Protein AF-A0A848D3B9-F1 (afdb_monomer_lite)

Sequence (154 aa):
MMNKAPIHHTYPSPTRESFWKQTRKVMSGQHARSLYINTTDPAYYEKLLRCNRHNVRALYHLGRTCEKQGDIQKAQNYYHRAIQVDPHFEAAVGALAILRRRQEAHRQKLALQALREMRRADRRQKGLSLLQTMKAVMVSYLVLLLFIFGVLLR

Secondary structure (DSSP, 8-state):
-------------HHHHHHHHHHHHH--STTHHHH---TT-HHHHHHHHHH-TT-HHHHHHHHHHHHHTT-HHHHHHHHHHHHHH-TT-HHHHHHHHHHHHHHHHHHHHHHHHHHHHHHHHHHHHHHHHHHHHHHHHHHHHHHHHHHHHHHHT-

Radius of gyration: 33.79 Å; chains: 1; bounding box: 65×44×104 Å

pLDDT: mean 82.56, std 16.95, range [32.09, 97.56]

Structure (mmCIF, N/CA/C/O backbone):
data_AF-A0A848D3B9-F1
#
_entry.id   AF-A0A848D3B9-F1
#
loop_
_atom_site.group_PDB
_atom_site.id
_atom_site.type_symbol
_atom_site.label_atom_id
_atom_site.label_alt_id
_atom_site.label_comp_id
_atom_site.label_asym_id
_atom_site.label_entity_id
_atom_site.label_seq_id
_atom_site.pdbx_PDB_ins_code
_atom_site.Cartn_x
_atom_site.Cartn_y
_atom_site.Cartn_z
_atom_site.occupancy
_atom_site.B_iso_or_equiv
_atom_site.auth_seq_id
_atom_site.auth_comp_id
_atom_site.auth_asym_id
_atom_site.auth_atom_id
_atom_site.pdbx_PDB_model_num
ATOM 1 N N . MET A 1 1 ? 2.127 22.005 -34.899 1.00 33.47 1 MET A N 1
ATOM 2 C CA . MET A 1 1 ? 2.502 22.289 -33.495 1.00 33.47 1 MET A CA 1
ATOM 3 C C . MET A 1 1 ? 1.918 21.199 -32.606 1.00 33.47 1 MET A C 1
ATOM 5 O O . MET A 1 1 ? 0.715 21.180 -32.405 1.00 33.47 1 MET A O 1
ATOM 9 N N . MET A 1 2 ? 2.730 20.245 -32.142 1.00 33.25 2 MET A N 1
ATOM 10 C CA . MET A 1 2 ? 2.288 19.191 -31.218 1.00 33.25 2 MET A CA 1
ATOM 11 C C . MET A 1 2 ? 2.952 19.418 -29.866 1.00 33.25 2 MET A C 1
ATOM 13 O O . MET A 1 2 ? 4.163 19.267 -29.710 1.00 33.25 2 MET A O 1
ATOM 17 N N . ASN A 1 3 ? 2.121 19.830 -28.917 1.00 35.94 3 ASN A N 1
ATOM 18 C CA . ASN A 1 3 ? 2.463 20.153 -27.546 1.00 35.94 3 ASN A CA 1
ATOM 19 C C . ASN A 1 3 ? 2.868 18.861 -26.809 1.00 35.94 3 ASN A C 1
ATOM 21 O O . ASN A 1 3 ? 2.017 18.061 -26.422 1.00 35.94 3 ASN A O 1
ATOM 25 N N . LYS A 1 4 ? 4.175 18.599 -26.675 1.00 38.69 4 LYS A N 1
ATOM 26 C CA . LYS A 1 4 ? 4.680 17.494 -25.847 1.00 38.69 4 LYS A CA 1
ATOM 27 C C . LYS A 1 4 ? 4.700 17.968 -24.398 1.00 38.69 4 LYS A C 1
ATOM 29 O O . LYS A 1 4 ? 5.590 18.715 -24.006 1.00 38.69 4 LYS A O 1
ATOM 34 N N . ALA A 1 5 ? 3.703 17.528 -23.634 1.00 32.09 5 ALA A N 1
ATOM 35 C CA . ALA A 1 5 ? 3.595 17.773 -22.202 1.00 32.09 5 ALA A CA 1
ATOM 36 C C . ALA A 1 5 ? 4.910 17.424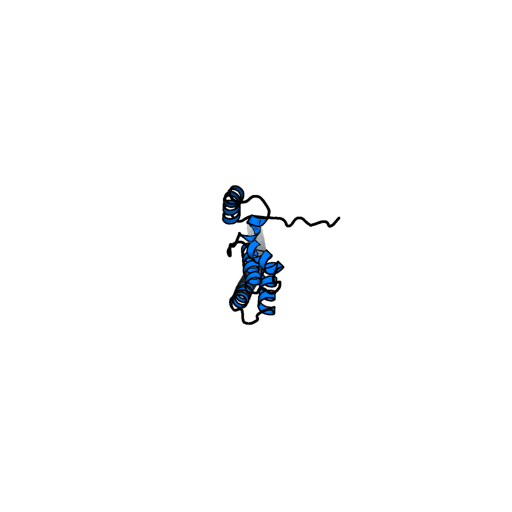 -21.466 1.00 32.09 5 ALA A C 1
ATOM 38 O O . ALA A 1 5 ? 5.553 16.420 -21.804 1.00 32.09 5 ALA A O 1
ATOM 39 N N . PRO A 1 6 ? 5.320 18.222 -20.464 1.00 37.03 6 PRO A N 1
ATOM 40 C CA . PRO A 1 6 ? 6.536 17.972 -19.710 1.00 37.03 6 PRO A CA 1
ATOM 41 C C . PRO A 1 6 ? 6.347 16.702 -18.881 1.00 37.03 6 PRO A C 1
ATOM 43 O O . PRO A 1 6 ? 5.569 16.655 -17.930 1.00 37.03 6 PRO A O 1
ATOM 46 N N . ILE A 1 7 ? 7.066 15.641 -19.245 1.00 46.81 7 ILE A N 1
ATOM 47 C CA . ILE A 1 7 ? 7.218 14.478 -18.375 1.00 46.81 7 ILE A CA 1
ATOM 48 C C . ILE A 1 7 ? 8.077 14.972 -17.214 1.00 46.81 7 ILE A C 1
ATOM 50 O O . ILE A 1 7 ? 9.290 15.114 -17.366 1.00 46.81 7 ILE A O 1
ATOM 54 N N . HIS A 1 8 ? 7.442 15.317 -16.095 1.00 39.81 8 HIS A N 1
ATOM 55 C CA . HIS A 1 8 ? 8.128 15.724 -14.877 1.00 39.81 8 HIS A CA 1
ATOM 56 C C . HIS A 1 8 ? 9.136 14.636 -14.482 1.00 39.81 8 HIS A C 1
ATOM 58 O O . HIS A 1 8 ? 8.784 13.574 -13.978 1.00 39.81 8 HIS A O 1
ATOM 64 N N . HIS A 1 9 ? 10.411 14.901 -14.769 1.00 48.62 9 HIS A N 1
ATOM 65 C CA . HIS A 1 9 ? 11.551 14.159 -14.261 1.00 48.62 9 HIS A CA 1
ATOM 66 C C . HIS A 1 9 ? 11.729 14.514 -12.787 1.00 48.62 9 HIS A C 1
ATOM 68 O O . HIS A 1 9 ? 12.560 15.347 -12.441 1.00 48.62 9 HIS A O 1
ATOM 74 N N . THR A 1 10 ? 10.955 13.899 -11.905 1.00 46.34 10 THR A N 1
ATOM 75 C CA . THR A 1 10 ? 11.259 13.927 -10.477 1.00 46.34 10 THR A CA 1
ATOM 76 C C . THR A 1 10 ? 12.173 12.745 -10.164 1.00 46.34 10 THR A C 1
ATOM 78 O O . THR A 1 10 ? 11.729 11.611 -10.017 1.00 46.34 10 THR A O 1
ATOM 81 N N . TYR A 1 11 ? 13.469 13.074 -10.092 1.00 44.12 11 TYR A N 1
ATOM 82 C CA . TYR A 1 11 ? 14.625 12.263 -9.685 1.00 44.12 11 TYR A CA 1
ATOM 83 C C . TYR A 1 11 ? 15.224 11.326 -10.748 1.00 44.12 11 TYR A C 1
ATOM 85 O O . TYR A 1 11 ? 14.834 10.162 -10.856 1.00 44.12 11 TYR A O 1
ATOM 93 N N . PRO A 1 12 ? 16.250 11.763 -11.506 1.00 54.78 12 PRO A N 1
ATOM 94 C CA . PRO A 1 12 ? 17.220 10.800 -12.016 1.00 54.78 12 PRO A CA 1
ATOM 95 C C . PRO A 1 12 ? 17.882 10.108 -10.812 1.00 54.78 12 PRO A C 1
ATOM 97 O O . PRO A 1 12 ? 18.313 10.768 -9.869 1.00 54.78 12 PRO A O 1
ATOM 100 N N . SER A 1 13 ? 17.943 8.774 -10.809 1.00 60.69 13 SER A N 1
ATOM 101 C CA . SER A 1 13 ? 18.699 8.066 -9.774 1.00 60.69 13 SER A CA 1
ATOM 102 C C . SER A 1 13 ? 20.157 8.566 -9.769 1.00 60.69 13 SER A C 1
ATOM 104 O O . SER A 1 13 ? 20.686 8.896 -10.835 1.00 60.69 13 SER A O 1
ATOM 106 N N . PRO A 1 14 ? 20.860 8.586 -8.622 1.00 63.78 14 PRO A N 1
ATOM 107 C CA . PRO A 1 14 ? 22.266 9.011 -8.574 1.00 63.78 14 PRO A CA 1
ATOM 108 C C . PRO A 1 14 ? 23.150 8.250 -9.576 1.00 63.78 14 PRO A C 1
ATOM 110 O O . PRO A 1 14 ? 24.059 8.797 -10.197 1.00 63.78 14 PRO A O 1
ATOM 113 N N . THR A 1 15 ? 22.818 6.978 -9.810 1.00 64.12 15 THR A N 1
ATOM 114 C CA . THR A 1 15 ? 23.461 6.119 -10.810 1.00 64.12 15 THR A CA 1
ATOM 115 C C . THR A 1 15 ? 23.195 6.571 -12.243 1.00 64.12 15 THR A C 1
ATOM 117 O O . THR A 1 15 ? 24.075 6.468 -13.094 1.00 64.12 15 THR A O 1
ATOM 120 N N . ARG A 1 16 ? 21.999 7.091 -12.527 1.00 66.94 16 ARG A N 1
ATOM 121 C CA . ARG A 1 16 ? 21.633 7.656 -13.822 1.00 66.94 16 ARG A CA 1
ATOM 122 C C . ARG A 1 16 ? 22.395 8.952 -14.075 1.00 66.94 16 ARG A C 1
ATOM 124 O O . ARG A 1 16 ? 22.957 9.102 -15.152 1.00 66.94 16 ARG A O 1
ATOM 131 N N . GLU A 1 17 ? 22.469 9.859 -13.104 1.00 71.50 17 GLU A N 1
ATOM 132 C CA . GLU A 1 17 ? 23.254 11.098 -13.232 1.00 71.50 17 GLU A CA 1
ATOM 133 C C . GLU A 1 17 ? 24.749 10.842 -13.423 1.00 71.50 17 GLU A C 1
ATOM 135 O O . GLU A 1 17 ? 25.358 11.429 -14.319 1.00 71.50 17 GLU A O 1
ATOM 140 N N . SER A 1 18 ? 25.324 9.931 -12.633 1.00 71.81 18 SER A N 1
ATOM 141 C CA . SER A 1 18 ? 26.726 9.527 -12.768 1.00 71.81 18 SER A CA 1
ATOM 142 C C . SER A 1 18 ? 27.006 8.942 -14.156 1.00 71.81 18 SER A C 1
ATOM 144 O O . SER A 1 18 ? 27.923 9.390 -14.849 1.00 71.81 18 SER A O 1
ATOM 146 N N . PHE A 1 19 ? 26.134 8.040 -14.623 1.00 71.75 19 PHE A N 1
ATOM 147 C CA . PHE A 1 19 ? 26.203 7.497 -15.976 1.00 71.75 19 PHE A CA 1
ATOM 148 C C . PHE A 1 19 ? 26.149 8.607 -17.032 1.00 71.75 19 PHE A C 1
ATOM 150 O O . PHE A 1 19 ? 27.024 8.661 -17.889 1.00 71.75 19 PHE A O 1
ATOM 157 N N . TRP A 1 20 ? 25.207 9.556 -16.938 1.00 69.25 20 TRP A N 1
ATOM 158 C CA . TRP A 1 20 ? 25.126 10.682 -17.879 1.00 69.25 20 TRP A CA 1
ATOM 159 C C . TRP A 1 20 ? 26.373 11.545 -17.891 1.00 69.25 20 TRP A C 1
ATOM 161 O O . TRP A 1 20 ? 26.791 12.003 -18.954 1.00 69.25 20 TRP A O 1
ATOM 171 N N . LYS A 1 21 ? 26.939 11.816 -16.714 1.00 75.31 21 LYS A N 1
ATOM 172 C CA . LYS A 1 21 ? 28.153 12.619 -16.578 1.00 75.31 21 LYS A CA 1
ATOM 173 C C . LYS A 1 21 ? 29.330 11.938 -17.272 1.00 75.31 21 LYS A C 1
ATOM 175 O O . LYS A 1 21 ? 30.155 12.624 -17.870 1.00 75.31 21 LYS A O 1
ATOM 180 N N . GLN A 1 22 ? 29.385 10.610 -17.224 1.00 72.44 22 GLN A N 1
ATOM 181 C CA . GLN A 1 22 ? 30.428 9.818 -17.863 1.00 72.44 22 GLN A CA 1
ATOM 182 C C . GLN A 1 22 ? 30.195 9.668 -19.370 1.00 72.44 22 GLN A C 1
ATOM 184 O O . GLN A 1 22 ? 31.099 9.935 -20.156 1.00 72.44 22 GLN A O 1
ATOM 189 N N . THR A 1 23 ? 28.975 9.349 -19.803 1.00 69.12 23 THR A N 1
ATOM 190 C CA . THR A 1 23 ? 28.673 9.154 -21.227 1.00 69.12 23 THR A CA 1
ATOM 191 C C . THR A 1 23 ? 28.681 10.450 -22.021 1.00 69.12 23 THR A C 1
ATOM 193 O O . THR A 1 23 ? 29.061 10.421 -23.181 1.00 69.12 23 THR A O 1
ATOM 196 N N . ARG A 1 24 ? 28.330 11.599 -21.425 1.00 71.19 24 ARG A N 1
ATOM 197 C CA . ARG A 1 24 ? 28.378 12.912 -22.103 1.00 71.19 24 ARG A CA 1
ATOM 198 C C . ARG A 1 24 ? 29.799 13.313 -22.514 1.00 71.19 24 ARG A C 1
ATOM 200 O O . ARG A 1 24 ? 29.953 14.101 -23.437 1.00 71.19 24 ARG A O 1
ATOM 207 N N . LYS A 1 25 ? 30.820 12.770 -21.840 1.00 71.75 25 LYS A N 1
ATOM 208 C CA . LYS A 1 25 ? 32.233 12.960 -22.205 1.00 71.75 25 LYS A CA 1
ATOM 209 C C . LYS A 1 25 ? 32.659 12.113 -23.408 1.00 71.75 25 LYS A C 1
ATOM 211 O O . LYS A 1 25 ? 33.609 12.482 -24.079 1.00 71.75 25 LYS A O 1
ATOM 216 N N . VAL A 1 26 ? 31.984 10.988 -23.651 1.00 72.69 26 VAL A N 1
ATOM 217 C CA . VAL A 1 26 ? 32.364 9.987 -24.667 1.00 72.69 26 VAL A CA 1
ATOM 218 C C . VAL A 1 26 ? 31.458 10.055 -25.901 1.00 72.69 26 VAL A C 1
ATOM 220 O O . VAL A 1 26 ? 31.897 9.784 -27.010 1.00 72.69 26 VAL A O 1
ATOM 223 N N . MET A 1 27 ? 30.193 10.438 -25.728 1.00 61.50 27 MET A N 1
ATOM 224 C CA . MET A 1 27 ? 29.200 10.546 -26.794 1.00 61.50 27 MET A CA 1
ATOM 225 C C . MET A 1 27 ? 28.377 11.828 -26.634 1.00 61.50 27 MET A C 1
ATOM 227 O O . MET A 1 27 ? 27.788 12.079 -25.578 1.00 61.50 27 MET A O 1
ATOM 231 N N . SER A 1 28 ? 28.284 12.625 -27.699 1.00 54.91 28 SER A N 1
ATOM 232 C CA . SER A 1 28 ? 27.403 13.791 -27.771 1.00 54.91 28 SER A CA 1
ATOM 233 C C . SER A 1 28 ? 26.020 13.390 -28.318 1.00 54.91 28 SER A C 1
ATOM 235 O O . SER A 1 28 ? 25.894 12.718 -29.339 1.00 54.91 28 SER A O 1
ATOM 237 N N . GLY A 1 29 ? 24.943 13.782 -27.627 1.00 60.31 29 GLY A N 1
ATOM 238 C CA . GLY A 1 29 ? 23.565 13.683 -28.141 1.00 60.31 29 GLY A CA 1
ATOM 239 C C . GLY A 1 29 ? 22.660 12.592 -27.540 1.00 60.31 29 GLY A C 1
ATOM 240 O O . GLY A 1 29 ? 22.957 11.972 -26.518 1.00 60.31 29 GLY A O 1
ATOM 241 N N . GLN A 1 30 ? 21.486 12.397 -28.164 1.00 54.38 30 GLN A N 1
ATOM 242 C CA . GLN A 1 30 ? 20.365 11.588 -27.642 1.00 54.38 30 GLN A CA 1
ATOM 243 C C . GLN A 1 30 ? 20.674 10.081 -27.490 1.00 54.38 30 GLN A C 1
ATOM 245 O O . GLN A 1 30 ? 19.951 9.387 -26.772 1.00 54.38 30 GLN A O 1
ATOM 250 N N . HIS A 1 31 ? 21.762 9.591 -28.093 1.00 50.56 31 HIS A N 1
ATOM 251 C CA . HIS A 1 31 ? 22.173 8.181 -28.109 1.00 50.56 31 HIS A CA 1
ATOM 252 C C . HIS A 1 31 ? 22.586 7.628 -26.739 1.00 50.56 31 HIS A C 1
ATOM 254 O O . HIS A 1 31 ? 22.391 6.449 -26.466 1.00 50.56 31 HIS A O 1
ATOM 260 N N . ALA A 1 32 ? 23.035 8.461 -25.798 1.00 56.69 32 ALA A N 1
ATOM 261 C CA . ALA A 1 32 ? 23.330 7.976 -24.448 1.00 56.69 32 ALA A CA 1
ATOM 262 C C . ALA A 1 32 ? 22.064 7.451 -23.708 1.00 56.69 32 ALA A C 1
ATOM 264 O O . ALA A 1 32 ? 22.171 6.675 -22.761 1.00 56.69 32 ALA A O 1
ATOM 265 N N . ARG A 1 33 ? 20.840 7.811 -24.156 1.00 57.56 33 ARG A N 1
ATOM 266 C CA . ARG A 1 33 ? 19.558 7.294 -23.616 1.00 57.56 33 ARG A CA 1
ATOM 267 C C . ARG A 1 33 ? 19.190 5.886 -24.011 1.00 57.56 33 ARG A C 1
ATOM 269 O O . ARG A 1 33 ? 18.424 5.290 -23.245 1.00 57.56 33 ARG A O 1
ATOM 276 N N . SER A 1 34 ? 19.701 5.362 -25.116 1.00 55.97 34 SER A N 1
ATOM 277 C CA . SER A 1 34 ? 19.483 3.960 -25.477 1.00 55.97 34 SER A CA 1
ATOM 278 C C . SER A 1 34 ? 20.427 3.021 -24.721 1.00 55.97 34 SER A C 1
ATOM 280 O O . SER A 1 34 ? 20.043 1.893 -24.443 1.00 55.97 34 SER A O 1
ATOM 282 N N . LEU A 1 35 ? 21.605 3.505 -24.315 1.00 58.31 35 LEU A N 1
ATOM 283 C CA . LEU A 1 35 ? 22.648 2.710 -23.650 1.00 58.31 35 LEU A CA 1
ATOM 284 C C . LEU A 1 35 ? 22.446 2.525 -22.136 1.00 58.31 35 LEU A C 1
ATOM 286 O O . LEU A 1 35 ? 23.060 1.648 -21.536 1.00 58.31 35 LEU A O 1
ATOM 290 N N . TYR A 1 36 ? 21.598 3.335 -21.496 1.00 64.38 36 TYR A N 1
ATOM 291 C CA . TYR A 1 36 ? 21.350 3.211 -20.059 1.00 64.38 36 TYR A CA 1
ATOM 292 C C . TYR A 1 36 ? 20.411 2.038 -19.745 1.00 64.38 36 TYR A C 1
ATOM 294 O O . TYR A 1 36 ? 19.185 2.174 -19.834 1.00 64.38 36 TYR A O 1
ATOM 302 N N . ILE A 1 37 ? 20.991 0.908 -19.336 1.00 65.75 37 ILE A N 1
ATOM 303 C CA . ILE A 1 37 ? 20.275 -0.255 -18.805 1.00 65.75 37 ILE A CA 1
ATOM 304 C C . ILE A 1 37 ? 20.522 -0.303 -17.299 1.00 65.75 37 ILE A C 1
ATOM 306 O O . ILE A 1 37 ? 21.569 -0.748 -16.839 1.00 65.75 37 ILE A O 1
ATOM 310 N N . ASN A 1 38 ? 19.550 0.168 -16.522 1.00 69.62 38 ASN A N 1
ATOM 311 C CA . ASN A 1 38 ? 19.550 -0.015 -15.078 1.00 69.62 38 ASN A CA 1
ATOM 312 C C . ASN A 1 38 ? 18.191 -0.547 -14.635 1.00 69.62 38 ASN A C 1
ATOM 314 O O . ASN A 1 38 ? 17.200 0.179 -14.606 1.00 69.62 38 ASN A O 1
ATOM 318 N N . THR A 1 39 ? 18.171 -1.812 -14.235 1.00 69.56 39 THR A N 1
ATOM 319 C CA . THR A 1 39 ? 16.980 -2.517 -13.748 1.00 69.56 39 THR A CA 1
ATOM 320 C C . THR A 1 39 ? 16.505 -2.021 -12.380 1.00 69.56 39 THR A C 1
ATOM 322 O O . THR A 1 39 ? 15.469 -2.467 -11.891 1.00 69.56 39 THR A O 1
ATOM 325 N N . THR A 1 40 ? 17.230 -1.093 -11.750 1.00 70.81 40 THR A N 1
ATOM 326 C CA . THR A 1 40 ? 16.816 -0.431 -10.505 1.00 70.81 40 THR A CA 1
ATOM 327 C C . THR A 1 40 ? 16.174 0.941 -10.732 1.00 70.81 40 THR A C 1
ATOM 329 O O . THR A 1 40 ? 15.531 1.449 -9.815 1.00 70.81 40 THR A O 1
ATOM 332 N N . ASP A 1 41 ? 16.298 1.532 -11.929 1.00 76.12 41 ASP A N 1
ATOM 333 C CA . ASP A 1 41 ? 15.705 2.836 -12.260 1.00 76.12 41 ASP A CA 1
ATOM 334 C C . ASP A 1 41 ? 14.256 2.661 -12.767 1.00 76.12 41 ASP A C 1
ATOM 336 O O . ASP A 1 41 ? 14.038 1.964 -13.764 1.00 76.12 41 ASP A O 1
ATOM 340 N N . PRO A 1 42 ? 13.251 3.315 -12.157 1.00 74.50 42 PRO A N 1
ATOM 341 C CA . PRO A 1 42 ? 11.878 3.322 -12.665 1.00 74.50 42 PRO A CA 1
ATOM 342 C C . PRO A 1 42 ? 11.764 3.740 -14.139 1.00 74.50 42 PRO A C 1
ATOM 344 O O . PRO A 1 42 ? 10.978 3.162 -14.891 1.00 74.50 42 PRO A O 1
ATOM 347 N N . ALA A 1 43 ? 12.597 4.682 -14.595 1.00 78.06 43 ALA A N 1
ATOM 348 C CA . ALA A 1 43 ? 12.563 5.177 -15.969 1.00 78.06 43 ALA A CA 1
ATOM 349 C C . ALA A 1 43 ? 12.929 4.100 -17.006 1.00 78.06 43 ALA A C 1
ATOM 351 O O . ALA A 1 43 ? 12.526 4.198 -18.169 1.00 78.06 43 ALA A O 1
ATOM 352 N N . TYR A 1 44 ? 13.681 3.066 -16.612 1.00 81.88 44 TYR A N 1
ATOM 353 C CA . TYR A 1 44 ? 13.953 1.912 -17.470 1.00 81.88 44 TYR A CA 1
ATOM 354 C C . TYR A 1 44 ? 12.667 1.125 -17.752 1.00 81.88 44 TYR A C 1
ATOM 356 O O . TYR A 1 44 ? 12.364 0.814 -18.906 1.00 81.88 44 TYR A O 1
ATOM 364 N N . TYR A 1 45 ? 11.856 0.880 -16.721 1.00 84.25 45 TYR A N 1
ATOM 365 C CA . TYR A 1 45 ? 10.594 0.156 -16.864 1.00 84.25 45 TYR A CA 1
ATOM 366 C C . TYR A 1 45 ? 9.516 0.969 -17.584 1.00 84.25 45 TYR A C 1
ATOM 368 O O . TYR A 1 45 ? 8.734 0.403 -18.345 1.00 84.25 45 TYR A O 1
ATOM 376 N N . GLU A 1 46 ? 9.510 2.296 -17.442 1.00 85.56 46 GLU A N 1
ATOM 377 C CA . GLU A 1 46 ? 8.640 3.156 -18.255 1.00 85.56 46 GLU A CA 1
ATOM 378 C C . GLU A 1 46 ? 8.958 3.046 -19.749 1.00 85.56 46 GLU A C 1
ATOM 380 O O . GLU A 1 46 ? 8.046 2.948 -20.571 1.00 85.56 46 GLU A O 1
ATOM 385 N N . LYS A 1 47 ? 10.246 3.032 -20.120 1.00 83.44 47 LYS A N 1
ATOM 386 C CA . LYS A 1 47 ? 10.659 2.809 -21.513 1.00 83.44 47 LYS A CA 1
ATOM 387 C C . LYS A 1 47 ? 10.244 1.423 -21.997 1.00 83.44 47 LYS A C 1
ATOM 389 O O . LYS A 1 47 ? 9.690 1.319 -23.087 1.00 83.44 47 LYS A O 1
ATOM 394 N N . LEU A 1 48 ? 10.455 0.385 -21.184 1.00 84.38 48 LEU A N 1
ATOM 395 C CA . LEU A 1 48 ? 10.016 -0.971 -21.518 1.00 84.38 48 LEU A CA 1
ATOM 396 C C . LEU A 1 48 ? 8.512 -1.031 -21.787 1.00 84.38 48 LEU A C 1
ATOM 398 O O . LEU A 1 48 ? 8.112 -1.663 -22.757 1.00 84.38 48 LEU A O 1
ATOM 402 N N . LEU A 1 49 ? 7.692 -0.327 -21.001 1.00 86.38 49 LEU A N 1
ATOM 403 C CA . LEU A 1 49 ? 6.249 -0.257 -21.242 1.00 86.38 49 LEU A CA 1
ATOM 404 C C . LEU A 1 49 ? 5.852 0.532 -22.487 1.00 86.38 49 LEU A C 1
ATOM 406 O O . LEU A 1 49 ? 4.793 0.264 -23.051 1.00 86.38 49 LEU A O 1
ATOM 410 N N . ARG A 1 50 ? 6.666 1.495 -22.930 1.00 85.38 50 ARG A N 1
ATOM 411 C CA . ARG A 1 50 ? 6.429 2.188 -24.206 1.00 85.38 50 ARG A CA 1
ATOM 412 C C . ARG A 1 50 ? 6.663 1.267 -25.396 1.00 85.38 50 ARG A C 1
ATOM 414 O O . ARG A 1 50 ? 5.920 1.357 -26.363 1.00 85.38 50 ARG A O 1
ATOM 421 N N . CYS A 1 51 ? 7.670 0.397 -25.317 1.00 83.69 51 CYS A N 1
ATOM 422 C CA . CYS A 1 51 ? 7.962 -0.575 -26.370 1.00 83.69 51 CYS A CA 1
ATOM 423 C C . CYS A 1 51 ? 7.015 -1.783 -26.314 1.00 83.69 51 CYS A C 1
ATOM 425 O O . CYS A 1 51 ? 6.546 -2.252 -27.342 1.00 83.69 51 CYS A O 1
ATOM 427 N N . ASN A 1 52 ? 6.720 -2.276 -25.110 1.00 85.75 52 ASN A N 1
ATOM 428 C CA . ASN A 1 52 ? 5.789 -3.368 -24.866 1.00 85.75 52 ASN A CA 1
ATOM 429 C C . ASN A 1 52 ? 4.879 -3.026 -23.680 1.00 85.75 52 ASN A C 1
ATOM 431 O O . ASN A 1 52 ? 5.241 -3.204 -22.515 1.00 85.75 52 ASN A O 1
ATOM 435 N N . ARG A 1 53 ? 3.652 -2.601 -23.995 1.00 88.75 53 ARG A N 1
ATOM 436 C CA . ARG A 1 53 ? 2.631 -2.178 -23.021 1.00 88.75 53 ARG A CA 1
ATOM 437 C C . ARG A 1 53 ? 2.204 -3.278 -22.040 1.00 88.75 53 ARG A C 1
ATOM 439 O O . ARG A 1 53 ? 1.644 -2.962 -20.987 1.00 88.75 53 ARG A O 1
ATOM 446 N N . HIS A 1 54 ? 2.488 -4.534 -22.375 1.00 92.38 54 HIS A N 1
ATOM 447 C CA . HIS A 1 54 ? 2.147 -5.730 -21.612 1.00 92.38 54 HIS A CA 1
ATOM 448 C C . HIS A 1 54 ? 3.382 -6.385 -20.978 1.00 92.38 54 HIS A C 1
ATOM 450 O O . HIS A 1 54 ? 3.342 -7.542 -20.583 1.00 92.38 54 HIS A O 1
ATOM 456 N N . ASN A 1 55 ? 4.506 -5.678 -20.847 1.00 93.12 55 ASN A N 1
ATOM 457 C CA . ASN A 1 55 ? 5.661 -6.244 -20.157 1.00 93.12 55 ASN A CA 1
ATOM 458 C C . ASN A 1 55 ? 5.368 -6.416 -18.651 1.00 93.12 55 ASN A C 1
ATOM 460 O O . ASN A 1 55 ? 5.399 -5.451 -17.883 1.00 93.12 55 ASN A O 1
ATOM 464 N N . VAL A 1 56 ? 5.108 -7.658 -18.236 1.00 94.31 56 VAL A N 1
ATOM 465 C CA . VAL A 1 56 ? 4.706 -8.038 -16.870 1.00 94.31 56 VAL A CA 1
ATOM 466 C C . VAL A 1 56 ? 5.730 -7.587 -15.826 1.00 94.31 56 VAL A C 1
ATOM 468 O O . VAL A 1 56 ? 5.377 -6.986 -14.810 1.00 94.31 56 VAL A O 1
ATOM 471 N N . ARG A 1 57 ? 7.022 -7.793 -16.108 1.00 91.44 57 ARG A N 1
ATOM 472 C CA . ARG A 1 57 ? 8.121 -7.385 -15.225 1.00 91.44 57 ARG A CA 1
ATOM 473 C C . ARG A 1 57 ? 8.152 -5.863 -15.059 1.00 91.44 57 ARG A C 1
ATOM 475 O O . ARG A 1 57 ? 8.287 -5.375 -13.939 1.00 91.44 57 ARG A O 1
ATOM 482 N N . ALA A 1 58 ? 7.966 -5.104 -16.138 1.00 91.38 58 ALA A N 1
ATOM 483 C CA . ALA A 1 58 ? 7.918 -3.647 -16.072 1.00 91.38 58 ALA A CA 1
ATOM 484 C C . ALA A 1 58 ? 6.708 -3.124 -15.285 1.00 91.38 58 ALA A C 1
ATOM 486 O O . ALA A 1 58 ? 6.873 -2.236 -14.448 1.00 91.38 58 ALA A O 1
ATOM 487 N N . LEU A 1 59 ? 5.522 -3.712 -15.482 1.00 94.81 59 LEU A N 1
ATOM 488 C CA . LEU A 1 59 ? 4.333 -3.401 -14.679 1.00 94.81 59 LEU A CA 1
ATOM 489 C C . LEU A 1 59 ? 4.604 -3.637 -13.189 1.00 94.81 59 LEU A C 1
ATOM 491 O O . LEU A 1 59 ? 4.369 -2.751 -12.371 1.00 94.81 59 LEU A O 1
ATOM 495 N N . TYR A 1 60 ? 5.182 -4.785 -12.838 1.00 95.62 60 TYR A N 1
ATOM 496 C CA . TYR A 1 60 ? 5.537 -5.106 -11.459 1.00 95.62 60 TYR A CA 1
ATOM 497 C C . TYR A 1 60 ? 6.531 -4.111 -10.840 1.00 95.62 60 TYR A C 1
ATOM 499 O O . TYR A 1 60 ? 6.293 -3.603 -9.744 1.00 95.62 60 TYR A O 1
ATOM 507 N N . HIS A 1 61 ? 7.629 -3.783 -11.524 1.00 93.06 61 HIS A N 1
ATOM 508 C CA . HIS A 1 61 ? 8.640 -2.883 -10.963 1.00 93.06 61 HIS A CA 1
ATOM 509 C C . HIS A 1 61 ? 8.169 -1.427 -10.849 1.00 93.06 61 HIS A C 1
ATOM 511 O O . HIS A 1 61 ? 8.551 -0.737 -9.896 1.00 93.06 61 HIS A O 1
ATOM 517 N N . LEU A 1 62 ? 7.301 -0.964 -11.751 1.00 92.06 62 LEU A N 1
ATOM 518 C CA . LEU A 1 62 ? 6.638 0.331 -11.583 1.00 92.06 62 LEU A CA 1
ATOM 519 C C . LEU A 1 62 ? 5.653 0.304 -10.415 1.00 92.06 62 LEU A C 1
ATOM 521 O O . LEU A 1 62 ? 5.660 1.231 -9.610 1.00 92.06 62 LEU A O 1
ATOM 525 N N . GLY A 1 63 ? 4.901 -0.787 -10.239 1.00 95.19 63 GLY A N 1
ATOM 526 C CA . GLY A 1 63 ? 4.060 -0.984 -9.056 1.00 95.19 63 GLY A CA 1
ATOM 527 C C . GLY A 1 63 ? 4.860 -0.908 -7.753 1.00 95.19 63 GLY A C 1
ATOM 528 O O . GLY A 1 63 ? 4.493 -0.164 -6.845 1.00 95.19 63 GLY A O 1
ATOM 529 N N . ARG A 1 64 ? 6.023 -1.571 -7.701 1.00 93.69 64 ARG A N 1
ATOM 530 C CA . ARG A 1 64 ? 6.961 -1.508 -6.564 1.00 93.69 64 ARG A CA 1
ATOM 531 C C . ARG A 1 64 ? 7.497 -0.106 -6.318 1.00 93.69 64 ARG A C 1
ATOM 533 O O . ARG A 1 64 ? 7.702 0.277 -5.169 1.00 93.69 64 ARG A O 1
ATOM 540 N N . THR A 1 65 ? 7.749 0.648 -7.381 1.00 91.12 65 THR A N 1
ATOM 541 C CA . THR A 1 65 ? 8.185 2.043 -7.275 1.00 91.12 65 THR A CA 1
ATOM 542 C C . THR A 1 65 ? 7.086 2.904 -6.660 1.00 91.12 65 THR A C 1
ATOM 544 O O . THR A 1 65 ? 7.351 3.607 -5.688 1.00 91.12 65 THR A O 1
ATOM 547 N N . CYS A 1 66 ? 5.852 2.795 -7.158 1.00 91.19 66 CYS A N 1
ATOM 548 C CA . CYS A 1 66 ? 4.707 3.511 -6.598 1.00 91.19 66 CYS A CA 1
ATOM 549 C C . CYS A 1 66 ? 4.455 3.130 -5.131 1.00 91.19 66 CYS A C 1
ATOM 551 O O . CYS A 1 66 ? 4.217 4.009 -4.309 1.00 91.19 66 CYS A O 1
ATOM 553 N N . GLU A 1 67 ? 4.589 1.846 -4.776 1.00 91.81 67 GLU A N 1
ATOM 554 C CA . GLU A 1 67 ? 4.451 1.379 -3.390 1.00 91.81 67 GLU A CA 1
ATOM 555 C C . GLU A 1 67 ? 5.485 2.046 -2.472 1.00 91.81 67 GLU A C 1
ATOM 557 O O . GLU A 1 67 ? 5.130 2.549 -1.408 1.00 91.81 67 GLU A O 1
ATOM 562 N N . LYS A 1 68 ? 6.755 2.113 -2.899 1.00 89.69 68 LYS A N 1
ATOM 563 C CA . LYS A 1 68 ? 7.827 2.792 -2.148 1.00 89.69 68 LYS A CA 1
ATOM 564 C C . LYS A 1 68 ? 7.598 4.296 -2.004 1.00 89.69 68 LYS A C 1
ATOM 566 O O . LYS A 1 68 ? 8.009 4.872 -1.006 1.00 89.69 68 LYS A O 1
ATOM 571 N N . GLN A 1 69 ? 6.963 4.921 -2.992 1.00 89.19 69 GLN A N 1
ATOM 572 C CA . GLN A 1 69 ? 6.608 6.343 -2.971 1.00 89.19 69 GLN A CA 1
ATOM 573 C C . GLN A 1 69 ? 5.359 6.636 -2.123 1.00 89.19 69 GLN A C 1
ATOM 575 O O . GLN A 1 69 ? 4.997 7.796 -1.960 1.00 89.19 69 GLN A O 1
ATOM 580 N N . GLY A 1 70 ? 4.689 5.607 -1.593 1.00 90.19 70 GLY A N 1
ATOM 581 C CA . GLY A 1 70 ? 3.448 5.753 -0.833 1.00 90.19 70 GLY A CA 1
ATOM 582 C C . GLY A 1 70 ? 2.196 5.915 -1.701 1.00 90.19 70 GLY A C 1
ATOM 583 O O . GLY A 1 70 ? 1.095 6.012 -1.164 1.00 90.19 70 GLY A O 1
ATOM 584 N N . ASP A 1 71 ? 2.321 5.877 -3.030 1.00 94.19 71 ASP A N 1
ATOM 585 C CA . ASP A 1 71 ? 1.183 5.901 -3.952 1.00 94.19 71 ASP A CA 1
ATOM 586 C C . ASP A 1 71 ? 0.590 4.490 -4.094 1.00 94.19 71 ASP A C 1
ATOM 588 O O . ASP A 1 71 ? 0.785 3.762 -5.075 1.00 94.19 71 ASP A O 1
ATOM 592 N N . ILE A 1 72 ? -0.116 4.076 -3.039 1.00 93.06 72 ILE A N 1
ATOM 593 C CA . ILE A 1 72 ? -0.648 2.719 -2.898 1.00 93.06 72 ILE A CA 1
ATOM 594 C C . ILE A 1 72 ? -1.682 2.396 -3.986 1.00 93.06 72 ILE A C 1
ATOM 596 O O . ILE A 1 72 ? -1.734 1.263 -4.464 1.00 93.06 72 ILE A O 1
ATOM 600 N N . GLN A 1 73 ? -2.485 3.376 -4.411 1.00 94.75 73 GLN A N 1
ATOM 601 C CA . GLN A 1 73 ? -3.494 3.173 -5.454 1.00 94.75 73 GLN A CA 1
ATOM 602 C C . GLN A 1 73 ? -2.846 2.887 -6.811 1.00 94.75 73 GLN A C 1
ATOM 604 O O . GLN A 1 73 ? -3.224 1.918 -7.479 1.00 94.75 73 GLN A O 1
ATOM 609 N N . LYS A 1 74 ? -1.827 3.664 -7.211 1.00 94.06 74 LYS A N 1
ATOM 610 C CA . LYS A 1 74 ? -1.098 3.374 -8.454 1.00 94.06 74 LYS A CA 1
ATOM 611 C C . LYS A 1 74 ? -0.370 2.039 -8.387 1.00 94.06 74 LYS A C 1
ATOM 613 O O . LYS A 1 74 ? -0.398 1.297 -9.369 1.00 94.06 74 LYS A O 1
ATOM 618 N N . ALA A 1 75 ? 0.223 1.701 -7.241 1.00 96.06 75 ALA A N 1
ATOM 619 C CA . ALA A 1 75 ? 0.867 0.405 -7.046 1.00 96.06 75 ALA A CA 1
ATOM 620 C C . ALA A 1 75 ? -0.106 -0.758 -7.298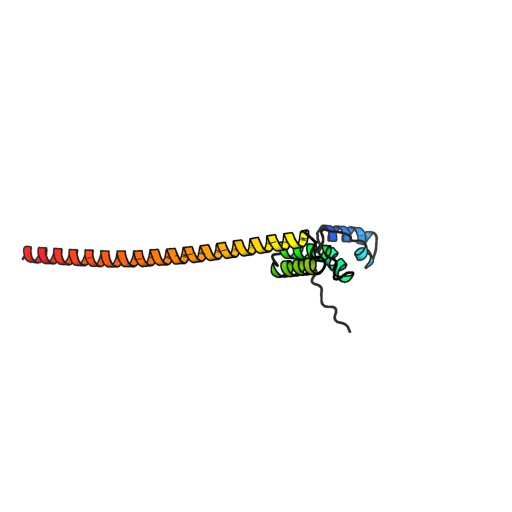 1.00 96.06 75 ALA A C 1
ATOM 622 O O . ALA A 1 75 ? 0.199 -1.661 -8.077 1.00 96.06 75 ALA A O 1
ATOM 623 N N . GLN A 1 76 ? -1.309 -0.694 -6.715 1.00 96.62 76 GLN A N 1
ATOM 624 C CA . GLN A 1 76 ? -2.357 -1.696 -6.927 1.00 96.62 76 GLN A CA 1
ATOM 625 C C . GLN A 1 76 ? -2.758 -1.823 -8.392 1.00 96.62 76 GLN A C 1
ATOM 627 O O . GLN A 1 76 ? -2.887 -2.942 -8.880 1.00 96.62 76 GLN A O 1
ATOM 632 N N . ASN A 1 77 ? -2.929 -0.702 -9.097 1.00 97.00 77 ASN A N 1
ATOM 633 C CA . ASN A 1 77 ? -3.284 -0.716 -10.514 1.00 97.00 77 ASN A CA 1
ATOM 634 C C . ASN A 1 77 ? -2.198 -1.403 -11.359 1.00 97.00 77 ASN A C 1
ATOM 636 O O . ASN A 1 77 ? -2.494 -2.269 -12.179 1.00 97.00 77 ASN A O 1
ATOM 640 N N . TYR A 1 78 ? -0.925 -1.077 -11.125 1.00 96.75 78 TYR A N 1
ATOM 641 C CA . TYR A 1 78 ? 0.185 -1.721 -11.826 1.00 96.75 78 TYR A CA 1
ATOM 642 C C . TYR A 1 78 ? 0.281 -3.223 -11.544 1.00 96.75 78 TYR A C 1
ATOM 644 O O . TYR A 1 78 ? 0.463 -3.998 -12.483 1.00 96.75 78 TYR A O 1
ATOM 652 N N . TYR A 1 79 ? 0.109 -3.650 -10.289 1.00 97.56 79 TYR A N 1
ATOM 653 C CA . TYR A 1 79 ? 0.083 -5.075 -9.951 1.00 97.56 79 TYR A CA 1
ATOM 654 C C . TYR A 1 79 ? -1.108 -5.796 -10.581 1.00 97.56 79 TYR A C 1
ATOM 656 O O . TYR A 1 79 ? -0.932 -6.871 -11.14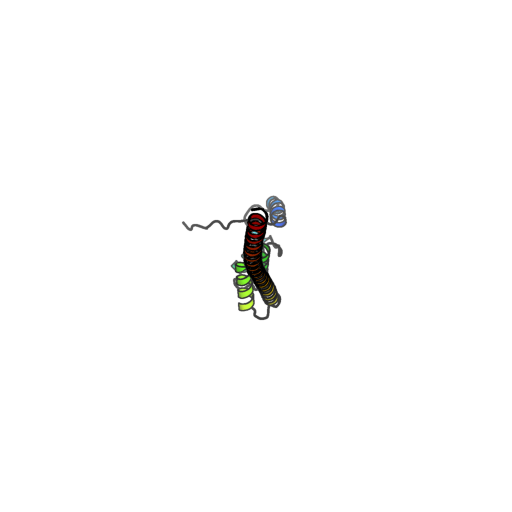1 1.00 97.56 79 TYR A O 1
ATOM 664 N N . HIS A 1 80 ? -2.297 -5.190 -10.569 1.00 97.44 80 HIS A N 1
ATOM 665 C CA . HIS A 1 80 ? -3.473 -5.749 -11.240 1.00 97.44 80 HIS A CA 1
ATOM 666 C C . HIS A 1 80 ? -3.253 -5.919 -12.736 1.00 97.44 80 HIS A C 1
ATOM 668 O O . HIS A 1 80 ? -3.521 -6.985 -13.275 1.00 97.44 80 HIS A O 1
ATOM 674 N N . ARG A 1 81 ? -2.699 -4.907 -13.407 1.00 97.25 81 ARG A N 1
ATOM 675 C CA . ARG A 1 81 ? -2.360 -5.005 -14.831 1.00 97.25 81 ARG A CA 1
ATOM 676 C C . ARG A 1 81 ? -1.336 -6.104 -15.106 1.00 97.25 81 ARG A C 1
ATOM 678 O O . ARG A 1 81 ? -1.437 -6.761 -16.133 1.00 97.25 81 ARG A O 1
ATOM 685 N N . ALA A 1 82 ? -0.357 -6.302 -14.221 1.00 97.00 82 ALA A N 1
ATOM 686 C CA . ALA A 1 82 ? 0.607 -7.392 -14.362 1.00 97.00 82 ALA A CA 1
ATOM 687 C C . ALA A 1 82 ? -0.091 -8.761 -14.291 1.00 97.00 82 ALA A C 1
ATOM 689 O O . ALA A 1 82 ? 0.150 -9.595 -15.153 1.00 97.00 82 ALA A O 1
ATOM 690 N N . ILE A 1 83 ? -1.011 -8.937 -13.336 1.00 97.50 83 ILE A N 1
ATOM 691 C CA . ILE A 1 83 ? -1.810 -10.163 -13.159 1.00 97.50 83 ILE A CA 1
ATOM 692 C C . ILE A 1 83 ? -2.782 -10.383 -14.328 1.00 97.50 83 ILE A C 1
ATOM 694 O O . ILE A 1 83 ? -3.016 -11.513 -14.732 1.00 97.50 83 ILE A O 1
ATOM 698 N N . GLN A 1 84 ? -3.348 -9.316 -14.895 1.00 97.31 84 GLN A N 1
ATOM 699 C CA . GLN A 1 84 ? -4.216 -9.411 -16.074 1.00 97.31 84 GLN A CA 1
ATOM 700 C C . GLN A 1 84 ? -3.469 -9.906 -17.314 1.00 97.31 84 GLN A C 1
ATOM 702 O O . GLN A 1 84 ? -4.067 -10.570 -18.153 1.00 97.31 84 GLN A O 1
ATOM 707 N N . VAL A 1 85 ? -2.192 -9.543 -17.454 1.00 96.44 85 VAL A N 1
ATOM 708 C CA . VAL A 1 85 ? -1.364 -10.013 -18.569 1.00 96.44 85 VAL A CA 1
ATOM 709 C C . VAL A 1 85 ? -0.865 -11.432 -18.316 1.00 96.44 85 VAL A C 1
ATOM 711 O O . VAL A 1 85 ? -0.910 -12.256 -19.222 1.00 96.44 85 VAL A O 1
ATOM 714 N N . ASP A 1 86 ? -0.386 -11.705 -17.104 1.00 96.06 86 ASP A N 1
ATOM 715 C CA . ASP A 1 86 ? 0.083 -13.023 -16.692 1.00 96.06 86 ASP A CA 1
ATOM 716 C C . ASP A 1 86 ? -0.460 -13.362 -15.293 1.00 96.06 86 ASP A C 1
ATOM 718 O O . ASP A 1 86 ? 0.099 -12.924 -14.277 1.00 96.06 86 ASP A O 1
ATOM 722 N N . PRO A 1 87 ? -1.543 -14.158 -15.226 1.00 96.19 87 PRO A N 1
ATOM 723 C CA . PRO A 1 87 ? -2.130 -14.602 -13.965 1.00 96.19 87 PRO A CA 1
ATOM 724 C C . PRO A 1 87 ? -1.191 -15.455 -13.104 1.00 96.19 87 PRO A C 1
ATOM 726 O O . PRO A 1 87 ? -1.406 -15.557 -11.895 1.00 96.19 87 PRO A O 1
ATOM 729 N N . HIS A 1 88 ? -0.153 -16.052 -13.699 1.00 95.19 88 HIS A N 1
ATOM 730 C CA . HIS A 1 88 ? 0.821 -16.903 -13.017 1.00 95.19 88 HIS A CA 1
ATOM 731 C C . HIS A 1 88 ? 2.074 -16.140 -12.577 1.00 95.19 88 HIS A C 1
ATOM 733 O O . HIS A 1 88 ? 2.981 -16.730 -11.988 1.00 95.19 88 HIS A O 1
ATOM 739 N N . PHE A 1 89 ? 2.131 -14.822 -12.790 1.00 96.31 89 PHE A N 1
ATOM 740 C CA . PHE A 1 89 ? 3.253 -14.013 -12.335 1.00 96.31 89 PHE A CA 1
ATOM 741 C C . PHE A 1 89 ? 3.220 -13.805 -10.813 1.00 96.31 89 PHE A C 1
ATOM 743 O O . PHE A 1 89 ? 2.733 -12.793 -10.290 1.00 96.31 89 PHE A O 1
ATOM 750 N N . GLU A 1 90 ? 3.790 -14.773 -10.093 1.00 95.81 90 GLU A N 1
ATOM 751 C CA . GLU A 1 90 ? 3.756 -14.877 -8.630 1.00 95.81 90 GLU A CA 1
ATOM 752 C C . GLU A 1 90 ? 4.197 -13.597 -7.917 1.00 95.81 90 GLU A C 1
ATOM 754 O O . GLU A 1 90 ? 3.624 -13.220 -6.895 1.00 95.81 90 GLU A O 1
ATOM 759 N N . ALA A 1 91 ? 5.178 -12.877 -8.467 1.00 94.50 91 ALA A N 1
ATOM 760 C CA . ALA A 1 91 ? 5.686 -11.660 -7.846 1.00 94.50 91 ALA A CA 1
ATOM 761 C C . ALA A 1 91 ? 4.628 -10.542 -7.774 1.00 94.50 91 ALA A C 1
ATOM 763 O O . ALA A 1 91 ? 4.547 -9.852 -6.755 1.00 94.50 91 ALA A O 1
ATOM 764 N N . ALA A 1 92 ? 3.785 -10.364 -8.801 1.00 95.56 92 ALA A N 1
ATOM 765 C CA . ALA A 1 92 ? 2.707 -9.370 -8.747 1.00 95.56 92 ALA A CA 1
ATOM 766 C C . ALA A 1 92 ? 1.542 -9.836 -7.870 1.00 95.56 92 ALA A C 1
ATOM 768 O O . ALA A 1 92 ? 1.006 -9.032 -7.104 1.00 95.56 92 ALA A O 1
ATOM 769 N N . VAL A 1 93 ? 1.189 -11.125 -7.933 1.00 97.00 93 VAL A N 1
ATOM 770 C CA . VAL A 1 93 ? 0.151 -11.723 -7.076 1.00 97.00 93 VAL A CA 1
ATOM 771 C C . VAL A 1 93 ? 0.530 -11.574 -5.602 1.00 97.00 93 VAL A C 1
ATOM 773 O O . VAL A 1 93 ? -0.243 -11.034 -4.805 1.00 97.00 93 VAL A O 1
ATOM 776 N N . GLY A 1 94 ? 1.752 -11.971 -5.245 1.00 97.44 94 GLY A N 1
ATOM 777 C CA . GLY A 1 94 ? 2.293 -11.852 -3.897 1.00 97.44 94 GLY A CA 1
ATOM 778 C C . GLY A 1 94 ? 2.371 -10.400 -3.429 1.00 97.44 94 GLY A C 1
ATOM 779 O O . GLY A 1 94 ? 1.946 -10.090 -2.314 1.00 97.44 94 GLY A O 1
ATOM 780 N N . ALA A 1 95 ? 2.838 -9.482 -4.283 1.00 96.25 95 ALA A N 1
ATOM 781 C CA . ALA A 1 95 ? 2.888 -8.062 -3.943 1.00 96.25 95 ALA A CA 1
ATOM 782 C C . ALA A 1 95 ? 1.494 -7.474 -3.678 1.00 96.25 95 ALA A C 1
ATOM 784 O O . ALA A 1 95 ? 1.303 -6.792 -2.669 1.00 96.25 95 ALA A O 1
ATOM 785 N N . LEU A 1 96 ? 0.499 -7.785 -4.514 1.00 96.25 96 LEU A N 1
ATOM 786 C CA . LEU A 1 96 ? -0.877 -7.333 -4.307 1.00 96.25 96 LEU A CA 1
ATOM 787 C C . LEU A 1 96 ? -1.483 -7.920 -3.021 1.00 96.25 96 LEU A C 1
ATOM 789 O O . LEU A 1 96 ? -2.155 -7.201 -2.277 1.00 96.25 96 LEU A O 1
ATOM 793 N N . ALA A 1 97 ? -1.222 -9.196 -2.727 1.00 96.44 97 ALA A N 1
ATOM 794 C CA . ALA A 1 97 ? -1.693 -9.855 -1.511 1.00 96.44 97 ALA A CA 1
ATOM 795 C C . ALA A 1 97 ? -1.105 -9.215 -0.242 1.00 96.44 97 ALA A C 1
ATOM 797 O O . ALA A 1 97 ? -1.845 -8.885 0.689 1.00 96.44 97 ALA A O 1
ATOM 798 N N . ILE A 1 98 ? 0.211 -8.977 -0.216 1.00 96.25 98 ILE A N 1
ATOM 799 C CA . ILE A 1 98 ? 0.890 -8.294 0.897 1.00 96.25 98 ILE A CA 1
ATOM 800 C C . ILE A 1 98 ? 0.330 -6.880 1.073 1.00 96.25 98 ILE A C 1
ATOM 802 O O . ILE A 1 98 ? 0.036 -6.462 2.197 1.00 96.25 98 ILE A O 1
ATOM 806 N N . LEU A 1 99 ? 0.138 -6.153 -0.029 1.00 95.31 99 LEU A N 1
ATOM 807 C CA . LEU A 1 99 ? -0.373 -4.788 -0.000 1.00 95.31 99 LEU A CA 1
ATOM 808 C C . LEU A 1 99 ? -1.790 -4.718 0.587 1.00 95.31 99 LEU A C 1
ATOM 810 O O . LEU A 1 99 ? -2.063 -3.873 1.440 1.00 95.31 99 LEU A O 1
ATOM 814 N N . ARG A 1 100 ? -2.673 -5.644 0.194 1.00 94.31 100 ARG A N 1
ATOM 815 C CA . ARG A 1 100 ? -4.032 -5.762 0.749 1.00 94.31 100 ARG A CA 1
ATOM 816 C C . ARG A 1 100 ? -4.021 -6.104 2.235 1.00 94.31 100 ARG A C 1
ATOM 818 O O . ARG A 1 100 ? -4.733 -5.464 3.002 1.00 94.31 100 ARG A O 1
ATOM 825 N N . ARG A 1 101 ? -3.177 -7.050 2.665 1.00 95.62 101 ARG A N 1
ATOM 826 C CA . ARG A 1 101 ? -3.036 -7.400 4.091 1.00 95.62 101 ARG A CA 1
ATOM 827 C C . ARG A 1 101 ? -2.603 -6.200 4.933 1.00 95.62 101 ARG A C 1
ATOM 829 O O . ARG A 1 101 ? -3.149 -5.986 6.009 1.00 95.62 101 ARG A O 1
ATOM 836 N N . ARG A 1 102 ? -1.665 -5.386 4.434 1.00 93.56 102 ARG A N 1
ATOM 837 C CA . ARG A 1 102 ? -1.244 -4.148 5.113 1.00 93.56 102 ARG A CA 1
ATOM 838 C C . ARG A 1 102 ? -2.381 -3.131 5.220 1.00 93.56 102 ARG A C 1
ATOM 840 O O . ARG A 1 102 ? -2.549 -2.532 6.278 1.00 93.56 102 ARG A O 1
ATOM 847 N N . GLN A 1 103 ? -3.162 -2.949 4.155 1.00 91.94 103 GLN A N 1
ATOM 848 C CA . GLN A 1 103 ? -4.322 -2.052 4.177 1.00 91.94 103 GLN A CA 1
ATOM 849 C C . GLN A 1 103 ? -5.382 -2.513 5.177 1.00 91.94 103 GLN A C 1
ATOM 851 O O . GLN A 1 103 ? -5.892 -1.699 5.944 1.00 91.94 103 GLN A O 1
ATOM 856 N N . GLU A 1 104 ? -5.684 -3.807 5.192 1.00 93.12 104 GLU A N 1
ATOM 857 C CA . GLU A 1 104 ? -6.663 -4.387 6.106 1.00 93.12 104 GLU A CA 1
ATOM 858 C C . GLU A 1 104 ? -6.212 -4.244 7.564 1.00 93.12 104 GLU A C 1
ATOM 860 O O . GLU A 1 104 ? -6.951 -3.716 8.391 1.00 93.12 104 GLU A O 1
ATOM 865 N N . ALA A 1 105 ? -4.954 -4.576 7.868 1.00 93.44 105 ALA A N 1
ATOM 866 C CA . ALA A 1 105 ? -4.390 -4.387 9.203 1.00 93.44 105 ALA A CA 1
ATOM 867 C C . ALA A 1 105 ? -4.432 -2.915 9.654 1.00 93.44 105 ALA A C 1
ATOM 869 O O . ALA A 1 105 ? -4.735 -2.618 10.812 1.00 93.44 105 ALA A O 1
ATOM 870 N N . HIS A 1 106 ? -4.168 -1.975 8.740 1.00 92.81 106 HIS A N 1
ATOM 871 C CA . HIS A 1 106 ? -4.274 -0.547 9.030 1.00 92.81 106 HIS A CA 1
ATOM 872 C C . HIS A 1 106 ? -5.720 -0.132 9.344 1.00 92.81 106 HIS A C 1
ATOM 874 O O . HIS A 1 106 ? -5.957 0.564 10.331 1.00 92.81 106 HIS A O 1
ATOM 880 N N . ARG A 1 107 ? -6.699 -0.596 8.555 1.00 93.38 107 ARG A N 1
ATOM 881 C CA . ARG A 1 107 ? -8.129 -0.342 8.804 1.00 93.38 107 ARG A CA 1
ATOM 882 C C . ARG A 1 107 ? -8.588 -0.922 10.138 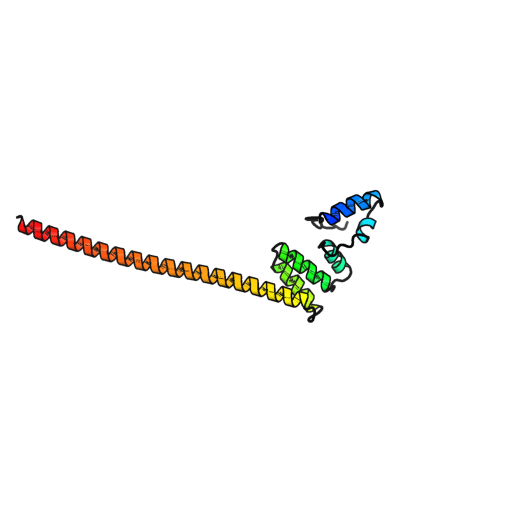1.00 93.38 107 A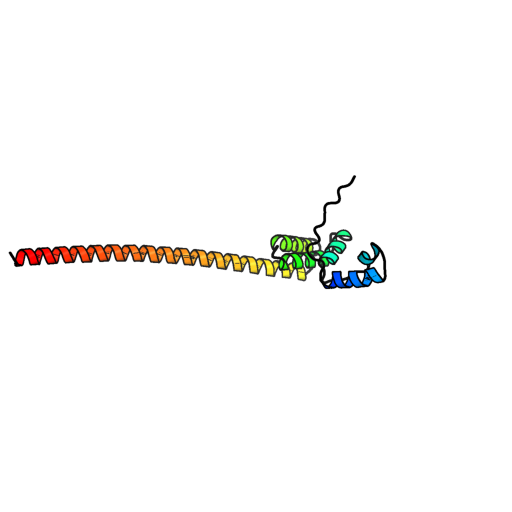RG A C 1
ATOM 884 O O . ARG A 1 107 ? -9.233 -0.218 10.909 1.00 93.38 107 ARG A O 1
ATOM 891 N N . GLN A 1 108 ? -8.204 -2.158 10.444 1.00 94.38 108 GLN A N 1
ATOM 892 C CA . GLN A 1 108 ? -8.529 -2.810 11.714 1.00 94.38 108 GLN A CA 1
ATOM 893 C C . GLN A 1 108 ? -7.948 -2.051 12.908 1.00 94.38 108 GLN A C 1
ATOM 895 O O . GLN A 1 108 ? -8.630 -1.857 13.914 1.00 94.38 108 GLN A O 1
ATOM 900 N N . LYS A 1 109 ? -6.708 -1.563 12.790 1.00 95.25 109 LYS A N 1
ATOM 901 C CA . LYS A 1 109 ? -6.078 -0.748 13.833 1.00 95.25 109 LYS A CA 1
ATOM 902 C C . LYS A 1 109 ? -6.844 0.553 14.078 1.00 95.25 109 LYS A C 1
ATOM 904 O O . LYS A 1 109 ? -7.091 0.882 15.237 1.00 95.25 109 LYS A O 1
ATOM 909 N N . LEU A 1 110 ? -7.244 1.256 13.017 1.00 95.81 110 LEU A N 1
ATOM 910 C CA . LEU A 1 110 ? -8.057 2.472 13.124 1.00 95.81 110 LEU A CA 1
ATOM 911 C C . LEU A 1 110 ? -9.424 2.187 13.756 1.00 95.81 110 LEU A C 1
ATOM 913 O O . LEU A 1 110 ? -9.830 2.888 14.679 1.00 95.81 110 LEU A O 1
ATOM 917 N N . ALA A 1 111 ? -10.103 1.121 13.325 1.00 94.69 111 ALA A N 1
ATOM 918 C CA . ALA A 1 111 ? -11.386 0.712 13.892 1.00 94.69 111 ALA A CA 1
ATOM 919 C C . ALA A 1 111 ? -11.271 0.393 15.393 1.00 94.69 111 ALA A C 1
ATOM 921 O O . ALA A 1 111 ? -12.102 0.815 16.198 1.00 94.69 111 ALA A O 1
ATOM 922 N N . LEU A 1 112 ? -10.201 -0.299 15.796 1.00 96.38 112 LEU A N 1
ATOM 923 C CA . LEU A 1 112 ? -9.936 -0.605 17.199 1.00 96.38 112 LEU A CA 1
ATOM 924 C C . LEU A 1 112 ? -9.632 0.654 18.022 1.00 96.38 112 LEU A C 1
ATOM 926 O O . LEU A 1 112 ? -10.036 0.735 19.183 1.00 96.38 112 LEU A O 1
ATOM 930 N N . GLN A 1 113 ? -8.920 1.627 17.450 1.00 96.19 113 GLN A N 1
ATOM 931 C CA . GLN A 1 113 ? -8.667 2.917 18.097 1.00 96.19 113 GLN A CA 1
ATOM 932 C C . GLN A 1 113 ?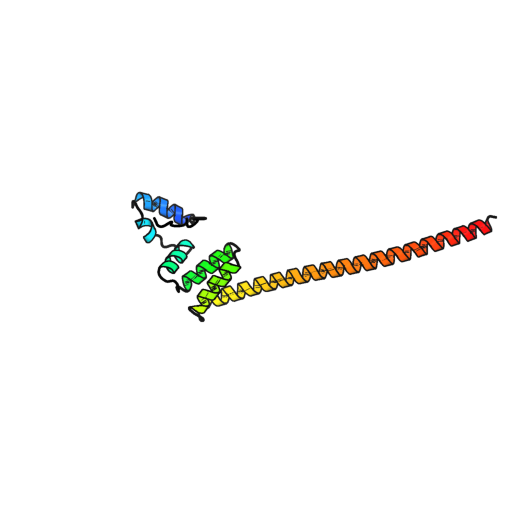 -9.970 3.692 18.309 1.00 96.19 113 GLN A C 1
ATOM 934 O O . GLN A 1 113 ? -10.252 4.065 19.446 1.00 96.19 113 GLN A O 1
ATOM 939 N N . ALA A 1 114 ? -10.806 3.814 17.276 1.00 94.94 114 ALA A N 1
ATOM 940 C CA . ALA A 1 114 ? -12.111 4.464 17.377 1.00 94.94 114 ALA A CA 1
ATOM 941 C C . ALA A 1 114 ? -12.992 3.801 18.451 1.00 94.94 114 ALA A C 1
ATOM 943 O O . ALA A 1 114 ? -13.536 4.471 19.327 1.00 94.94 114 ALA A O 1
ATOM 944 N N . LEU A 1 115 ? -13.050 2.465 18.476 1.00 95.19 115 LEU A N 1
ATOM 945 C CA . LEU A 1 115 ? -13.810 1.730 19.490 1.00 95.19 115 LEU A CA 1
ATOM 946 C C . LEU A 1 115 ? -13.282 1.968 20.914 1.00 95.19 115 LEU A C 1
ATOM 948 O O . LEU A 1 115 ? -14.060 2.059 21.865 1.00 95.19 115 LEU A O 1
ATOM 952 N N . ARG A 1 116 ? -11.958 2.059 21.090 1.00 95.06 116 ARG A N 1
ATOM 953 C CA . ARG A 1 116 ? -11.344 2.369 22.392 1.00 95.06 116 ARG A CA 1
ATOM 954 C C . ARG A 1 116 ? -11.699 3.775 22.858 1.00 95.06 116 ARG A C 1
ATOM 956 O O . ARG A 1 116 ? -11.948 3.955 24.049 1.00 95.06 116 ARG A O 1
ATOM 963 N N . GLU A 1 117 ? -11.725 4.743 21.951 1.00 93.75 117 GLU A N 1
ATOM 964 C CA . GLU A 1 117 ? -12.116 6.119 22.258 1.00 93.75 117 GLU A CA 1
ATOM 965 C C . GLU A 1 117 ? -13.585 6.205 22.665 1.00 93.75 117 GLU A C 1
ATOM 967 O O . GLU A 1 117 ? -13.875 6.759 23.726 1.00 93.75 117 GLU A O 1
ATOM 972 N N . MET A 1 118 ? -14.487 5.546 21.930 1.00 91.00 118 MET A N 1
ATOM 973 C CA . MET A 1 118 ? -15.907 5.475 22.299 1.00 91.00 118 MET A CA 1
ATOM 974 C C . MET A 1 118 ? -16.104 4.858 23.688 1.00 91.00 118 MET A C 1
ATOM 976 O O . MET A 1 118 ? -16.734 5.459 24.555 1.00 91.00 118 MET A O 1
ATOM 980 N N . ARG A 1 119 ? -15.466 3.711 23.973 1.00 93.00 119 ARG A N 1
ATOM 981 C CA . ARG A 1 119 ? -15.558 3.080 25.305 1.00 93.00 119 ARG A CA 1
ATOM 982 C C . ARG A 1 119 ? -15.004 3.962 26.426 1.00 93.00 119 ARG A C 1
ATOM 984 O O . ARG A 1 119 ? -15.466 3.865 27.564 1.00 93.00 119 ARG A O 1
ATOM 991 N N . ARG A 1 120 ? -13.973 4.768 26.154 1.00 89.75 120 ARG A N 1
ATOM 992 C CA . ARG A 1 120 ? -13.417 5.714 27.134 1.00 89.75 120 ARG A CA 1
ATOM 993 C C . ARG A 1 120 ? -14.382 6.865 27.392 1.00 89.75 120 ARG A C 1
ATOM 995 O O . ARG A 1 120 ? -14.562 7.219 28.555 1.00 89.75 120 ARG A O 1
ATOM 1002 N N . ALA A 1 121 ? -15.005 7.406 26.346 1.00 85.88 121 ALA A N 1
ATOM 1003 C CA . ALA A 1 121 ? -16.028 8.440 26.468 1.00 85.88 121 ALA A CA 1
ATOM 1004 C C . ALA A 1 121 ? -17.215 7.947 27.311 1.00 85.88 121 ALA A C 1
ATOM 1006 O O . ALA A 1 121 ? -17.561 8.599 28.295 1.00 85.88 121 ALA A O 1
ATOM 1007 N N . ASP A 1 122 ? -17.722 6.740 27.038 1.00 86.56 122 ASP A N 1
ATOM 1008 C CA . ASP A 1 122 ? -18.819 6.132 27.804 1.00 86.56 122 ASP A CA 1
ATOM 1009 C C . ASP A 1 122 ? -18.471 5.949 29.288 1.00 86.56 122 ASP A C 1
ATOM 1011 O O . ASP A 1 122 ? -19.259 6.292 30.173 1.00 86.56 122 ASP A O 1
ATOM 1015 N N . ARG A 1 123 ? -17.275 5.419 29.596 1.00 82.50 123 ARG A N 1
ATOM 1016 C CA . ARG A 1 123 ? -16.825 5.268 30.993 1.00 82.50 123 ARG A CA 1
ATOM 1017 C C . ARG A 1 123 ? -16.682 6.616 31.687 1.00 82.50 123 ARG A C 1
ATOM 1019 O O . ARG A 1 123 ? -17.046 6.735 32.854 1.00 82.50 123 ARG A O 1
ATOM 1026 N N . ARG A 1 124 ? -16.162 7.624 30.983 1.00 81.44 124 ARG A N 1
ATOM 1027 C CA . ARG A 1 124 ? -15.996 8.978 31.518 1.00 81.44 124 ARG A CA 1
ATOM 1028 C C . ARG A 1 124 ? -17.349 9.616 31.823 1.00 81.44 124 ARG A C 1
ATOM 1030 O O . ARG A 1 124 ? -17.512 10.175 32.902 1.00 81.44 124 ARG A O 1
ATOM 1037 N N . GLN A 1 125 ? -18.318 9.478 30.921 1.00 83.06 125 GLN A N 1
ATOM 1038 C CA . GLN A 1 125 ? -19.676 9.992 31.097 1.00 83.06 125 GLN A CA 1
ATOM 1039 C C . GLN A 1 125 ? -20.384 9.333 32.287 1.00 83.06 125 GLN A C 1
ATOM 1041 O O . GLN A 1 125 ? -20.904 10.032 33.156 1.00 83.06 125 GLN A O 1
ATOM 1046 N N . LYS A 1 126 ? -20.337 7.997 32.384 1.00 81.75 126 LYS A N 1
ATOM 1047 C CA . LYS A 1 126 ? -20.902 7.266 33.531 1.00 81.75 126 LYS A CA 1
ATOM 1048 C C . LYS A 1 126 ? -20.234 7.676 34.848 1.00 81.75 126 LYS A C 1
ATOM 1050 O O . LYS A 1 126 ? -20.928 7.947 35.825 1.00 81.75 126 LYS A O 1
ATOM 1055 N N . GLY A 1 127 ? -18.905 7.806 34.865 1.00 78.19 127 GLY A N 1
ATOM 1056 C CA . GLY A 1 127 ? -18.161 8.278 36.037 1.00 78.19 127 GLY A CA 1
ATOM 1057 C C . GLY A 1 127 ? -18.561 9.689 36.484 1.00 78.19 127 GLY A C 1
ATOM 1058 O O . GLY A 1 127 ? -18.790 9.908 37.670 1.00 78.19 127 GLY A O 1
ATOM 1059 N N . LEU A 1 128 ? -18.715 10.627 35.542 1.00 80.94 128 LEU A N 1
ATOM 1060 C CA . LEU A 1 128 ? -19.191 11.989 35.819 1.00 80.94 128 LEU A CA 1
ATOM 1061 C C . LEU A 1 128 ? -20.591 11.991 36.451 1.00 80.94 128 LEU A C 1
ATOM 1063 O O . LEU A 1 128 ? -20.795 12.676 37.451 1.00 80.94 128 LEU A O 1
ATOM 1067 N N . SER A 1 129 ? -21.522 11.189 35.925 1.00 82.38 129 SER A N 1
ATOM 1068 C CA . SER A 1 129 ? -22.885 11.105 36.470 1.00 82.38 129 SER A CA 1
ATOM 1069 C C . SER A 1 129 ? -22.933 10.554 37.904 1.00 82.38 129 SER A C 1
ATOM 1071 O O . SER A 1 129 ? -23.636 11.107 38.746 1.00 82.38 129 SER A O 1
ATOM 1073 N N . LEU A 1 130 ? -22.125 9.535 38.223 1.00 86.31 130 LEU A N 1
ATOM 1074 C CA . LEU A 1 130 ? -22.030 8.969 39.576 1.00 86.31 130 LEU A CA 1
ATOM 1075 C C . LEU A 1 130 ? -21.425 9.960 40.582 1.00 86.31 130 LEU A C 1
ATOM 1077 O O . LEU A 1 130 ? -21.896 10.083 41.708 1.00 86.31 130 LEU A O 1
ATOM 1081 N N . LEU A 1 131 ? -20.389 10.698 40.177 1.00 87.44 131 LEU A N 1
ATOM 1082 C CA . LEU A 1 131 ? -19.784 11.742 41.011 1.00 87.44 131 LEU A CA 1
ATOM 1083 C C . LEU A 1 131 ? -20.768 12.880 41.310 1.00 87.44 131 LEU A C 1
ATOM 1085 O O . LEU A 1 131 ? -20.786 13.393 42.429 1.00 87.44 131 LEU A O 1
ATOM 1089 N N . GLN A 1 132 ? -21.583 13.276 40.329 1.00 85.50 132 GLN A N 1
ATOM 1090 C CA . GLN A 1 132 ? -22.607 14.308 40.510 1.00 85.50 132 GLN A CA 1
ATOM 1091 C C . GLN A 1 132 ? -23.681 13.880 41.515 1.00 85.50 132 GLN A C 1
ATOM 1093 O O . GLN A 1 132 ? -23.997 14.652 42.421 1.00 85.50 132 GLN A O 1
ATOM 1098 N N . THR A 1 133 ? -24.202 12.654 41.406 1.00 90.44 133 THR A N 1
ATOM 1099 C CA . THR A 1 133 ? -25.221 12.152 42.341 1.00 90.44 133 THR A CA 1
ATOM 1100 C C . THR A 1 133 ? -24.662 11.986 43.751 1.00 90.44 133 THR A C 1
ATOM 1102 O O . THR A 1 133 ? -25.282 12.449 44.705 1.00 90.44 133 THR A O 1
ATOM 1105 N N . MET A 1 134 ? -23.454 11.431 43.901 1.00 88.88 134 MET A N 1
ATOM 1106 C CA . MET A 1 134 ? -22.783 11.317 45.204 1.00 88.88 134 MET A CA 1
ATOM 1107 C C . MET A 1 134 ? -22.573 12.687 45.866 1.00 88.88 134 MET A C 1
ATOM 1109 O O . MET A 1 134 ? -22.845 12.840 47.056 1.00 88.88 134 MET A O 1
ATOM 1113 N N . LYS A 1 135 ? -22.143 13.707 45.106 1.00 93.81 135 LYS A N 1
ATOM 1114 C CA . LYS A 1 135 ? -22.005 15.082 45.619 1.00 93.81 135 LYS A CA 1
ATOM 1115 C C . LYS A 1 135 ? -23.337 15.657 46.099 1.00 93.81 135 LYS A C 1
ATOM 1117 O O . LYS A 1 135 ? -23.376 16.240 47.178 1.00 93.81 135 LYS A O 1
ATOM 1122 N N . ALA A 1 136 ? -24.410 15.489 45.325 1.00 91.06 136 ALA A N 1
ATOM 1123 C CA . ALA A 1 136 ? -25.736 15.979 45.699 1.00 91.06 136 ALA A CA 1
ATOM 1124 C C . ALA A 1 136 ? -26.219 15.354 47.019 1.00 91.06 136 ALA A C 1
ATOM 1126 O O . ALA A 1 136 ? -26.680 16.068 47.908 1.00 91.06 136 ALA A O 1
ATOM 1127 N N . VAL A 1 137 ? -26.027 14.039 47.180 1.00 95.94 137 VAL A N 1
ATOM 1128 C CA . VAL A 1 137 ? -26.369 13.324 48.417 1.00 95.94 137 VAL A CA 1
ATOM 1129 C C . VAL A 1 137 ? -25.549 13.844 49.602 1.00 95.94 137 VAL A C 1
ATOM 1131 O O . VAL A 1 137 ? -26.129 14.201 50.625 1.00 95.94 137 VAL A O 1
ATOM 1134 N N . MET A 1 138 ? -24.227 13.984 49.464 1.00 95.06 138 MET A N 1
ATOM 1135 C CA . MET A 1 138 ? -23.365 14.505 50.538 1.00 95.06 138 MET A CA 1
ATOM 1136 C C . MET A 1 138 ? -23.759 15.920 50.985 1.00 95.06 138 MET A C 1
ATOM 1138 O O . MET A 1 138 ? -23.802 16.197 52.182 1.00 95.06 138 MET A O 1
ATOM 1142 N N . VAL A 1 139 ? -24.082 16.808 50.037 1.00 96.12 139 VAL A N 1
ATOM 1143 C CA . VAL A 1 139 ? -24.537 18.173 50.347 1.00 96.12 139 VAL A CA 1
ATOM 1144 C C . VAL A 1 139 ? -25.884 18.143 51.069 1.00 96.12 139 VAL A C 1
ATOM 1146 O O . VAL A 1 139 ? -26.031 18.814 52.087 1.00 96.12 139 VAL A O 1
ATOM 1149 N N . SER A 1 140 ? -26.843 17.334 50.599 1.00 94.56 140 SER A N 1
ATOM 1150 C CA . SER A 1 140 ? -28.149 17.200 51.262 1.00 94.56 140 SER A CA 1
ATOM 1151 C C . SER A 1 140 ? -28.026 16.704 52.706 1.00 94.56 140 SER A C 1
ATOM 1153 O O . SER A 1 140 ? -28.672 17.247 53.599 1.00 94.56 140 SER A O 1
ATOM 1155 N N . TYR A 1 141 ? -27.131 15.744 52.957 1.00 96.81 141 TYR A N 1
ATOM 1156 C CA . TYR A 1 141 ? -26.855 15.235 54.297 1.00 96.81 141 TYR A CA 1
ATOM 1157 C C . TYR A 1 141 ? -26.240 16.307 55.207 1.00 96.81 141 TYR A C 1
ATOM 1159 O O . TYR A 1 141 ? -26.660 16.461 56.351 1.00 96.81 141 TYR A O 1
ATOM 1167 N N . LEU A 1 142 ? -25.284 17.092 54.698 1.00 96.38 142 LEU A N 1
ATOM 1168 C CA . LEU A 1 142 ? -24.638 18.163 55.462 1.00 96.38 142 LEU A CA 1
ATOM 1169 C C . LEU A 1 142 ? -25.627 19.274 55.850 1.00 96.38 142 LEU A C 1
ATOM 1171 O O . LEU A 1 142 ? -25.603 19.750 56.981 1.00 96.38 142 LEU A O 1
ATOM 1175 N N . VAL A 1 143 ? -26.530 19.646 54.937 1.00 96.06 143 VAL A N 1
ATOM 1176 C CA . VAL A 1 143 ? -27.608 20.612 55.211 1.00 96.06 143 VAL A CA 1
ATOM 1177 C C . VAL A 1 143 ? -28.555 20.082 56.289 1.00 96.06 143 VAL A C 1
ATOM 1179 O O . VAL A 1 143 ? -28.888 20.817 57.216 1.00 96.06 143 VAL A O 1
ATOM 1182 N N . LEU A 1 144 ? -28.945 18.806 56.207 1.00 95.56 144 LEU A N 1
ATOM 1183 C CA . LEU A 1 144 ? -29.794 18.167 57.214 1.00 95.56 144 LEU A CA 1
ATOM 1184 C C . LEU A 1 144 ? -29.120 18.160 58.597 1.00 95.56 144 LEU A C 1
ATOM 1186 O O . LEU A 1 144 ? -29.750 18.499 59.595 1.00 95.56 144 LEU A O 1
ATOM 1190 N N . LEU A 1 145 ? -27.829 17.825 58.651 1.00 95.56 145 LEU A N 1
ATOM 1191 C CA . LEU A 1 145 ? -27.048 17.800 59.886 1.00 95.56 145 LEU A CA 1
ATOM 1192 C C . LEU A 1 145 ? -26.953 19.191 60.529 1.00 95.56 145 LEU A C 1
ATOM 1194 O O . LEU A 1 145 ? -27.186 19.321 61.728 1.00 95.56 145 LEU A O 1
ATOM 1198 N N . LEU A 1 146 ? -26.673 20.233 59.738 1.00 95.00 146 LEU A N 1
ATOM 1199 C CA . LEU A 1 146 ? -26.642 21.619 60.218 1.00 95.00 146 LEU A CA 1
ATOM 1200 C C . LEU A 1 146 ? -28.012 22.096 60.707 1.00 95.00 146 LEU A C 1
ATOM 1202 O O . LEU A 1 146 ? -28.086 22.801 61.710 1.00 95.00 146 LEU A O 1
ATOM 1206 N N . PHE A 1 147 ? -29.092 21.698 60.032 1.00 95.06 147 PHE A N 1
ATOM 1207 C CA . PHE A 1 147 ? -30.452 22.021 60.454 1.00 95.06 147 PHE A CA 1
ATOM 1208 C C . PHE A 1 147 ? -30.777 21.403 61.820 1.00 95.06 147 PHE A C 1
ATOM 1210 O O . PHE A 1 147 ? -31.237 22.107 62.715 1.00 95.06 147 PHE A O 1
ATOM 1217 N N . ILE A 1 148 ? -30.467 20.116 62.013 1.00 93.56 148 ILE A N 1
ATOM 1218 C CA . ILE A 1 148 ? -30.654 19.426 63.298 1.00 93.56 148 ILE A CA 1
ATOM 1219 C C . ILE A 1 148 ? -29.832 20.105 64.400 1.00 93.56 148 ILE A C 1
ATOM 1221 O O . ILE A 1 148 ? -30.358 20.392 65.471 1.00 93.56 148 ILE A O 1
ATOM 1225 N N . PHE A 1 149 ? -28.559 20.407 64.133 1.00 92.50 149 PHE A N 1
ATOM 1226 C CA . PHE A 1 149 ? -27.677 21.053 65.108 1.00 92.50 149 PHE A CA 1
ATOM 1227 C C . PHE A 1 149 ? -28.141 22.476 65.461 1.00 92.50 149 PHE A C 1
ATOM 1229 O O . PHE A 1 149 ? -28.092 22.870 66.621 1.00 92.50 149 PHE A O 1
ATOM 1236 N N . GLY A 1 150 ? -28.640 23.234 64.481 1.00 87.69 150 GLY A N 1
ATOM 1237 C CA . GLY A 1 150 ? -29.194 24.574 64.687 1.00 87.69 150 GLY A CA 1
ATOM 1238 C C . GLY A 1 150 ? -30.508 24.587 65.471 1.00 87.69 150 GLY A C 1
ATOM 1239 O O . GLY A 1 150 ? -30.773 25.551 66.180 1.00 87.69 150 GLY A O 1
ATOM 1240 N N . VAL A 1 151 ? -31.310 23.521 65.382 1.00 83.31 151 VAL A N 1
ATOM 1241 C CA . VAL A 1 151 ? -32.489 23.318 66.241 1.00 83.31 151 VAL A CA 1
ATOM 1242 C C . VAL A 1 151 ? -32.077 22.912 67.659 1.00 83.31 151 VAL A C 1
ATOM 1244 O O . VAL A 1 151 ? -32.722 23.326 68.609 1.00 83.31 151 VAL A O 1
ATOM 1247 N N . LEU A 1 152 ? -30.995 22.142 67.815 1.00 74.50 152 LEU A N 1
ATOM 1248 C CA . LEU A 1 152 ? -30.466 21.717 69.120 1.00 74.50 152 LEU A CA 1
ATOM 1249 C C . LEU A 1 152 ? -29.764 22.836 69.907 1.00 74.50 152 LEU A C 1
ATOM 1251 O O . LEU A 1 152 ? -29.708 22.779 71.131 1.00 74.50 152 LEU A O 1
ATOM 1255 N N . LEU A 1 153 ? -29.190 23.816 69.208 1.00 76.38 153 LEU A N 1
ATOM 1256 C CA . LEU A 1 153 ? -28.502 24.976 69.791 1.00 76.38 153 LEU A CA 1
ATOM 1257 C C . LEU A 1 153 ? -29.439 26.161 70.085 1.00 76.38 153 LEU A C 1
ATOM 1259 O O . LEU A 1 153 ? -28.960 27.207 70.525 1.00 76.38 153 LEU A O 1
ATOM 1263 N N . ARG A 1 154 ? -30.736 26.023 69.800 1.00 65.06 154 ARG A N 1
ATOM 1264 C CA . ARG A 1 154 ? -31.759 27.056 69.977 1.00 65.06 154 ARG A CA 1
ATOM 1265 C C . ARG A 1 154 ? -32.679 26.715 71.139 1.00 65.06 154 ARG A C 1
ATOM 1267 O O . ARG A 1 154 ? -33.083 27.679 71.824 1.00 65.06 154 ARG A O 1
#

InterPro domains:
  IPR011990 Tetratricopeptide-like helical domain superfamily [G3DSA:1.25.40.10] (30-139)
  IPR011990 Tetratricopeptide-like helical domain superfamily [SSF48452] (43-110)
  IPR019734 Tetratricopeptide repeat [PF00515] (57-89)
  IPR019734 Tetratricopeptide repeat [PS50005] (56-89)
  IPR019734 Tetratricopeptide repeat [SM00028] (56-89)

Foldseek 3Di:
DDDDPDPPPPDDDPVNVVQCVVVCVVDPDDVSVVVDDDPLDLVNLVVVCVVPVQPLSSLQNVLVVCVVVVVPVSSLVSLVSSCVSPVPPVSSVVVNVVSVVVVVVVVVVVVVVVVVVVVVVVVVVVVVVVVVVVVVVVVVVVVVVVVVVVVVVD

Organism: Aneurinibacillus aneurinilyticus (NCBI:txid1391)